Protein AF-A0A2S3QJ07-F1 (afdb_monomer_lite)

pLDDT: mean 79.03, std 12.78, range [34.81, 94.38]

Structure (mmCIF, N/CA/C/O backbone):
data_AF-A0A2S3QJ07-F1
#
_entry.id   AF-A0A2S3QJ07-F1
#
loop_
_atom_site.group_PDB
_atom_site.id
_atom_site.type_symbol
_atom_site.label_atom_id
_atom_site.label_alt_id
_atom_site.label_comp_id
_atom_site.label_asym_id
_atom_site.label_entity_id
_atom_site.label_seq_id
_atom_site.pdbx_PDB_ins_code
_atom_site.Cartn_x
_atom_site.Cartn_y
_atom_site.Cartn_z
_atom_site.occupancy
_atom_site.B_iso_or_equiv
_atom_site.auth_seq_id
_atom_site.auth_comp_id
_atom_site.auth_asym_id
_atom_site.auth_atom_id
_atom_site.pdbx_PDB_model_num
ATOM 1 N N . MET A 1 1 ? 15.299 0.781 28.107 1.00 34.81 1 MET A N 1
ATOM 2 C CA . MET A 1 1 ? 15.141 1.311 26.735 1.00 34.81 1 MET A CA 1
ATOM 3 C C . MET A 1 1 ? 14.004 0.555 26.078 1.00 34.81 1 MET A C 1
ATOM 5 O O . MET A 1 1 ? 14.104 -0.656 25.943 1.00 34.81 1 MET A O 1
ATOM 9 N N . ILE A 1 2 ? 12.890 1.231 25.795 1.00 42.12 2 ILE A N 1
ATOM 10 C CA . ILE A 1 2 ? 11.696 0.599 25.223 1.00 42.12 2 ILE A CA 1
ATOM 11 C C . ILE A 1 2 ? 12.022 0.245 23.771 1.00 42.12 2 ILE A C 1
ATOM 13 O O . ILE A 1 2 ? 12.271 1.133 22.961 1.00 42.12 2 ILE A O 1
ATOM 17 N N . ALA A 1 3 ? 12.050 -1.048 23.450 1.00 42.69 3 ALA A N 1
ATOM 18 C CA . ALA A 1 3 ? 12.049 -1.499 22.069 1.00 42.69 3 ALA A CA 1
ATOM 19 C C . ALA A 1 3 ? 10.728 -1.033 21.440 1.00 42.69 3 ALA A C 1
ATOM 21 O O . ALA A 1 3 ? 9.678 -1.621 21.697 1.00 42.69 3 ALA A O 1
ATOM 22 N N . MET A 1 4 ? 10.759 0.059 20.670 1.00 49.09 4 MET A N 1
ATOM 23 C CA . MET A 1 4 ? 9.617 0.448 19.846 1.00 49.09 4 MET A CA 1
ATOM 24 C C . MET A 1 4 ? 9.311 -0.723 18.917 1.00 49.09 4 MET A C 1
ATOM 26 O O . MET A 1 4 ? 10.117 -1.107 18.067 1.00 49.09 4 MET A O 1
ATOM 30 N N . ASN A 1 5 ? 8.160 -1.344 19.151 1.00 57.28 5 ASN A N 1
ATOM 31 C CA . ASN A 1 5 ? 7.718 -2.519 18.426 1.00 57.28 5 ASN A CA 1
ATOM 32 C C . ASN A 1 5 ? 7.588 -2.148 16.939 1.00 57.28 5 ASN A C 1
ATOM 34 O O . ASN A 1 5 ? 6.940 -1.153 16.615 1.00 57.28 5 ASN A O 1
ATOM 38 N N . ARG A 1 6 ? 8.198 -2.921 16.027 1.00 54.75 6 ARG A N 1
ATOM 39 C CA . ARG A 1 6 ? 8.245 -2.614 14.578 1.00 54.75 6 ARG A CA 1
ATOM 40 C C . ARG A 1 6 ? 6.863 -2.334 13.973 1.00 54.75 6 ARG A C 1
ATOM 42 O O . ARG A 1 6 ? 6.761 -1.576 13.016 1.00 54.75 6 ARG A O 1
ATOM 49 N N . GLN A 1 7 ? 5.808 -2.910 14.551 1.00 59.25 7 GLN A N 1
ATOM 50 C CA . GLN A 1 7 ? 4.426 -2.644 14.150 1.00 59.25 7 GLN A CA 1
ATOM 51 C C . GLN A 1 7 ? 3.974 -1.213 14.459 1.00 59.25 7 GLN A C 1
ATOM 53 O O . GLN A 1 7 ? 3.374 -0.590 13.598 1.00 59.25 7 GLN A O 1
ATOM 58 N N . SER A 1 8 ? 4.350 -0.648 15.609 1.00 68.88 8 SER A N 1
ATOM 59 C CA . SER A 1 8 ? 4.015 0.739 15.962 1.00 68.88 8 SER A CA 1
ATOM 60 C C . SER A 1 8 ? 4.583 1.739 14.951 1.00 68.88 8 SER A C 1
ATOM 62 O O . SER A 1 8 ? 3.942 2.736 14.651 1.00 68.88 8 SER A O 1
ATOM 64 N N . ILE A 1 9 ? 5.767 1.456 14.397 1.00 72.81 9 ILE A N 1
ATOM 65 C CA . ILE A 1 9 ? 6.416 2.314 13.395 1.00 72.81 9 ILE A CA 1
ATOM 66 C C . ILE A 1 9 ? 5.683 2.237 12.048 1.00 72.81 9 ILE A C 1
ATOM 68 O O . ILE A 1 9 ? 5.516 3.252 11.375 1.00 72.81 9 ILE A O 1
ATOM 72 N N . ALA A 1 10 ? 5.243 1.043 11.642 1.00 67.38 10 ALA A N 1
ATOM 73 C CA . ALA A 1 10 ? 4.448 0.878 10.426 1.00 67.38 10 ALA A CA 1
ATOM 74 C C . ALA A 1 10 ? 3.090 1.592 10.540 1.00 67.38 10 ALA A C 1
ATOM 76 O O . ALA A 1 10 ? 2.637 2.202 9.576 1.00 67.38 10 ALA A O 1
ATOM 77 N N . ASP A 1 11 ? 2.481 1.579 11.723 1.00 77.50 11 ASP A N 1
ATOM 78 C CA . ASP A 1 11 ? 1.178 2.202 11.978 1.00 77.50 11 ASP A CA 1
ATOM 79 C C . ASP A 1 11 ? 1.274 3.722 11.925 1.00 77.50 11 ASP A C 1
ATOM 81 O O . ASP A 1 11 ? 0.469 4.375 11.262 1.00 77.50 11 ASP A O 1
ATOM 85 N N . GLU A 1 12 ? 2.311 4.286 12.546 1.00 81.62 12 GLU A N 1
ATOM 86 C CA . GLU A 1 12 ? 2.587 5.718 12.454 1.00 81.62 12 GLU A CA 1
ATOM 87 C C . GLU A 1 12 ? 2.869 6.167 11.021 1.00 81.62 12 GLU A C 1
ATOM 89 O O . GLU A 1 12 ? 2.421 7.242 10.625 1.00 81.62 12 GLU A O 1
ATOM 94 N N . ARG A 1 13 ? 3.558 5.345 10.222 1.00 80.62 13 ARG A N 1
ATOM 95 C CA . ARG A 1 13 ? 3.775 5.637 8.800 1.00 80.62 13 ARG A CA 1
ATOM 96 C C . ARG A 1 13 ? 2.471 5.648 8.020 1.00 80.62 13 ARG A C 1
ATOM 98 O O . ARG A 1 13 ? 2.245 6.579 7.264 1.00 80.62 13 ARG A O 1
ATOM 105 N N . VAL A 1 14 ? 1.595 4.666 8.227 1.00 83.69 14 VAL A N 1
ATOM 106 C CA . VAL A 1 14 ? 0.276 4.629 7.572 1.00 83.69 14 VAL A CA 1
ATOM 107 C C . VAL A 1 14 ? -0.541 5.865 7.941 1.00 83.69 14 VAL A C 1
ATOM 109 O O . VAL A 1 14 ? -1.139 6.476 7.064 1.00 83.69 14 VAL A O 1
ATOM 112 N N . ILE A 1 15 ? -0.528 6.274 9.211 1.00 84.06 15 ILE A N 1
ATOM 113 C CA . ILE A 1 15 ? -1.191 7.503 9.667 1.00 84.06 15 ILE A CA 1
ATOM 114 C C . ILE A 1 15 ? -0.594 8.736 8.978 1.00 84.06 15 ILE A C 1
ATOM 116 O O . ILE A 1 15 ? -1.345 9.576 8.496 1.00 84.06 15 ILE A O 1
ATOM 120 N N . ALA A 1 16 ? 0.734 8.838 8.894 1.00 85.62 16 ALA A N 1
ATOM 121 C CA . ALA A 1 16 ? 1.402 9.961 8.237 1.00 85.62 16 ALA A CA 1
ATOM 122 C C . ALA A 1 16 ? 1.067 10.046 6.738 1.00 85.62 16 ALA A C 1
ATOM 124 O O . ALA A 1 16 ? 0.766 11.129 6.242 1.00 85.62 16 ALA A O 1
ATOM 125 N N . GLU A 1 17 ? 1.059 8.912 6.037 1.00 84.38 17 GLU A N 1
ATOM 126 C CA . GLU A 1 17 ? 0.673 8.843 4.623 1.00 84.38 17 GLU A CA 1
ATOM 127 C C . GLU A 1 17 ? -0.809 9.198 4.425 1.00 84.38 17 GLU A C 1
ATOM 129 O O . GLU A 1 17 ? -1.148 9.922 3.494 1.00 84.38 17 GLU A O 1
ATOM 134 N N . LEU A 1 18 ? -1.703 8.772 5.328 1.00 83.44 18 LEU A N 1
ATOM 135 C CA . LEU A 1 18 ? -3.115 9.176 5.294 1.00 83.44 18 LEU A CA 1
ATOM 136 C C . LEU A 1 18 ? -3.285 10.692 5.452 1.00 83.44 18 LEU A C 1
ATOM 138 O O . LEU A 1 18 ? -4.093 11.281 4.734 1.00 83.44 18 LEU A O 1
ATOM 142 N N . CYS A 1 19 ? -2.519 11.322 6.347 1.00 85.12 19 CYS A N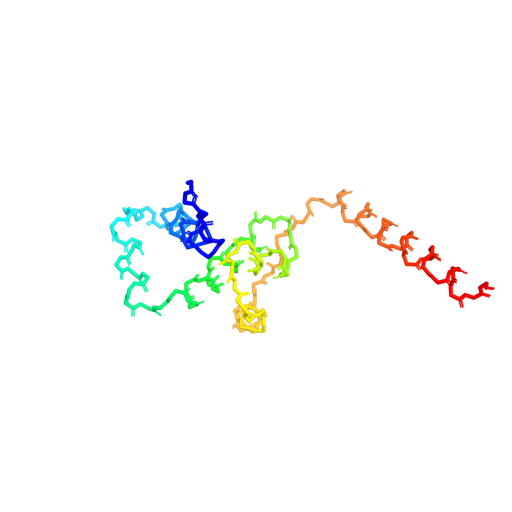 1
ATOM 143 C CA . CYS A 1 19 ? -2.507 12.780 6.476 1.00 85.12 19 CYS A CA 1
ATOM 144 C C . CYS A 1 19 ? -2.022 13.448 5.180 1.00 85.12 19 CYS A C 1
ATOM 146 O O . CYS A 1 19 ? -2.655 14.384 4.700 1.00 85.12 19 CYS A O 1
ATOM 148 N N . ALA A 1 20 ? -0.941 12.934 4.581 1.00 81.38 20 ALA A N 1
ATOM 149 C CA . ALA A 1 20 ? -0.368 13.471 3.345 1.00 81.38 20 ALA A CA 1
ATOM 150 C C . ALA A 1 20 ? -1.282 13.291 2.116 1.00 81.38 20 ALA A C 1
ATOM 152 O O . ALA A 1 20 ? -1.241 14.095 1.188 1.00 81.38 20 ALA A O 1
ATOM 153 N N . MET A 1 21 ? -2.109 12.243 2.099 1.00 77.56 21 MET A N 1
ATOM 154 C CA . MET A 1 21 ? -3.017 11.922 0.996 1.00 77.56 21 MET A CA 1
ATOM 155 C C . MET A 1 21 ? -4.294 12.771 0.958 1.00 77.56 21 MET A C 1
ATOM 157 O O . MET A 1 21 ? -4.851 12.950 -0.123 1.00 77.56 21 MET A O 1
ATOM 161 N N . GLY A 1 22 ? -4.809 13.206 2.112 1.00 66.75 22 GLY A N 1
ATOM 162 C CA . GLY A 1 22 ? -6.187 13.703 2.228 1.00 66.75 22 GLY A CA 1
ATOM 163 C C . GLY A 1 22 ? -6.368 15.026 2.964 1.00 66.75 22 GLY A C 1
ATOM 164 O O . GLY A 1 22 ? -7.507 15.355 3.273 1.00 66.75 22 GLY A O 1
ATOM 165 N N . ASP A 1 23 ? -5.281 15.737 3.281 1.00 68.12 23 ASP A N 1
ATOM 166 C CA . ASP A 1 23 ? -5.295 16.935 4.143 1.00 68.12 23 ASP A CA 1
ATOM 167 C C . ASP A 1 23 ? -5.994 16.674 5.496 1.00 68.12 23 ASP A C 1
ATOM 169 O O . ASP A 1 23 ? -6.641 17.531 6.094 1.00 68.12 23 ASP A O 1
ATOM 173 N N . LEU A 1 24 ? -5.899 15.425 5.966 1.00 81.44 24 LEU A N 1
ATOM 174 C CA . LEU A 1 24 ? -6.488 14.980 7.222 1.00 81.44 24 LEU A CA 1
ATOM 175 C C . LEU A 1 24 ? -5.567 15.369 8.374 1.00 81.44 24 LEU A C 1
ATOM 177 O O . LEU A 1 24 ? -4.352 15.145 8.331 1.00 81.44 24 LEU A O 1
ATOM 181 N N . SER A 1 25 ? -6.151 15.860 9.462 1.00 85.81 25 SER A N 1
ATOM 182 C CA . SER A 1 25 ? -5.422 15.996 10.716 1.00 85.81 25 SER A CA 1
ATOM 183 C C . SER A 1 25 ? -5.016 14.619 11.251 1.00 85.81 25 SER A C 1
ATOM 185 O O . SER A 1 25 ? -5.685 13.602 11.037 1.00 85.81 25 SER A O 1
ATOM 187 N N . ARG A 1 26 ? -3.930 14.570 12.033 1.00 83.69 26 ARG A N 1
ATOM 188 C CA . ARG A 1 26 ? -3.473 13.322 12.675 1.00 83.69 26 ARG A CA 1
ATOM 189 C C . ARG A 1 26 ? -4.577 12.663 13.513 1.00 83.69 26 ARG A C 1
ATOM 191 O O . ARG A 1 26 ? -4.671 11.439 13.530 1.00 83.69 26 ARG A O 1
ATOM 198 N N . SER A 1 27 ? -5.419 13.454 14.180 1.00 82.81 27 SER A N 1
ATOM 199 C CA . SER A 1 27 ? -6.580 12.966 14.937 1.00 82.81 27 SER A CA 1
ATOM 200 C C . SER A 1 27 ? -7.600 12.253 14.055 1.00 82.81 27 SER A C 1
ATOM 202 O O . SER A 1 27 ? -8.085 11.185 14.427 1.00 82.81 27 SER A O 1
ATOM 204 N N . GLU A 1 28 ? -7.895 12.796 12.875 1.00 82.50 28 GLU A N 1
ATOM 205 C CA . GLU A 1 28 ? -8.839 12.192 11.933 1.00 82.50 28 GLU A CA 1
ATOM 206 C C . GLU A 1 28 ? -8.277 10.913 11.321 1.00 82.50 28 GLU A C 1
ATOM 208 O O . GLU A 1 28 ? -8.988 9.915 11.231 1.00 82.50 28 GLU A O 1
ATOM 213 N N . ALA A 1 29 ? -6.987 10.892 10.977 1.00 83.12 29 ALA A N 1
ATOM 214 C CA . ALA A 1 29 ?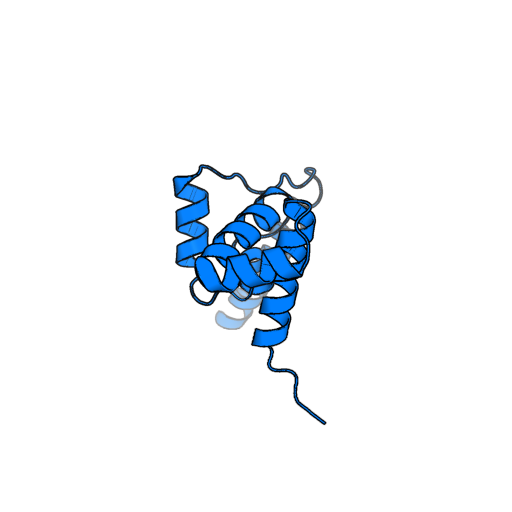 -6.331 9.685 10.483 1.00 83.12 29 ALA A CA 1
ATOM 215 C C . ALA A 1 29 ? -6.344 8.555 11.531 1.00 83.12 29 ALA A C 1
ATOM 217 O O . ALA A 1 29 ? -6.640 7.406 11.199 1.00 83.12 29 ALA A O 1
ATOM 218 N N . VAL A 1 30 ? -6.104 8.868 12.811 1.00 82.50 30 VAL A N 1
ATOM 219 C CA . VAL A 1 30 ? -6.205 7.892 13.913 1.00 82.50 30 VAL A CA 1
ATOM 220 C C . VAL A 1 30 ? -7.643 7.398 14.096 1.00 82.50 30 VAL A C 1
ATOM 222 O O . VAL A 1 30 ? -7.861 6.191 14.219 1.00 82.50 30 VAL A O 1
ATOM 225 N N . ALA A 1 31 ? -8.632 8.294 14.071 1.00 81.50 31 ALA A N 1
ATOM 226 C CA . ALA A 1 31 ? -10.042 7.914 14.163 1.00 81.50 31 ALA A CA 1
ATOM 227 C C . ALA A 1 31 ? -10.463 7.013 12.989 1.00 81.50 31 ALA A C 1
ATOM 229 O O . ALA A 1 31 ? -11.167 6.019 13.176 1.00 81.50 31 ALA A O 1
ATOM 230 N N . LEU A 1 32 ? -9.970 7.300 11.783 1.00 79.88 32 LEU A N 1
ATOM 231 C CA . LEU A 1 32 ? -10.219 6.493 10.593 1.00 79.88 32 LEU A CA 1
ATOM 232 C C . LEU A 1 32 ? -9.634 5.080 10.733 1.00 79.88 32 LEU A C 1
ATOM 234 O O . LEU A 1 32 ? -10.292 4.108 10.355 1.00 79.88 32 LEU A O 1
ATOM 238 N N . VAL A 1 33 ? -8.434 4.955 11.313 1.00 81.12 33 VAL A N 1
ATOM 239 C CA . VAL A 1 33 ? -7.805 3.661 11.640 1.00 81.12 33 VAL A CA 1
ATOM 240 C C . VAL A 1 33 ? -8.654 2.861 12.619 1.00 81.12 33 VAL A C 1
ATOM 242 O O . VAL A 1 33 ? -8.860 1.664 12.405 1.00 81.12 33 VAL A O 1
ATOM 245 N N . GLN A 1 34 ? -9.192 3.511 13.649 1.00 77.62 34 GLN A N 1
ATOM 246 C CA . GLN A 1 34 ? -10.067 2.863 14.627 1.00 77.62 34 GLN A CA 1
ATOM 247 C C . GLN A 1 34 ? -11.397 2.404 14.010 1.00 77.62 34 GLN A C 1
ATOM 249 O O . GLN A 1 34 ? -11.890 1.338 14.365 1.00 77.62 34 GLN A O 1
ATOM 254 N N . GLN A 1 35 ? -11.960 3.165 13.067 1.00 78.00 35 GLN A N 1
ATOM 255 C CA . GLN A 1 35 ? -13.250 2.850 12.442 1.00 78.00 35 GLN A CA 1
ATOM 256 C C . GLN A 1 35 ? -13.168 1.787 11.341 1.00 78.00 35 GLN A C 1
ATOM 258 O O . GLN A 1 35 ? -14.029 0.914 11.263 1.00 78.00 35 GLN A O 1
ATOM 263 N N . LYS A 1 36 ? -12.174 1.873 10.448 1.00 78.69 36 LYS A N 1
ATOM 264 C CA . LYS A 1 36 ? -12.092 1.019 9.244 1.00 78.69 36 LYS A CA 1
ATOM 265 C C . LYS A 1 36 ? -11.192 -0.199 9.411 1.00 78.69 36 LYS A C 1
ATOM 267 O O . LYS A 1 36 ? -11.215 -1.092 8.567 1.00 78.69 36 LYS A O 1
ATOM 272 N N . GLY A 1 37 ? -10.404 -0.233 10.479 1.00 80.19 37 GLY A N 1
ATOM 273 C CA . GLY A 1 37 ? -9.375 -1.236 10.674 1.00 80.19 37 GLY A CA 1
ATOM 274 C C . GLY A 1 37 ? -8.103 -0.897 9.899 1.00 80.19 37 GLY A C 1
ATOM 275 O O . GLY A 1 37 ? -8.105 -0.479 8.739 1.00 80.19 37 GLY A O 1
ATOM 276 N N . LEU A 1 38 ? -6.982 -1.109 10.574 1.00 81.12 38 LEU A N 1
ATOM 277 C CA . LEU A 1 38 ? -5.654 -0.734 10.111 1.00 81.12 38 LEU A CA 1
ATOM 278 C C . LEU A 1 38 ? -5.236 -1.453 8.818 1.00 81.12 38 LEU A C 1
ATOM 280 O O . LEU A 1 38 ? -4.651 -0.831 7.938 1.00 81.12 38 LEU A O 1
ATOM 284 N N . ASP A 1 39 ? -5.575 -2.734 8.661 1.00 80.75 39 ASP A N 1
ATOM 285 C CA . ASP A 1 39 ? -5.192 -3.511 7.474 1.00 80.75 39 ASP A CA 1
ATOM 286 C C . ASP A 1 39 ? -5.895 -3.031 6.198 1.00 80.75 39 ASP A C 1
ATOM 288 O O . ASP A 1 39 ? -5.271 -2.973 5.139 1.00 80.75 39 ASP A O 1
ATOM 292 N N . ALA A 1 40 ? -7.154 -2.598 6.296 1.00 83.06 40 ALA A N 1
ATOM 293 C CA . ALA A 1 40 ? -7.870 -2.021 5.160 1.00 83.06 40 ALA A CA 1
ATOM 294 C C . ALA A 1 40 ? -7.231 -0.699 4.703 1.00 83.06 40 ALA A C 1
ATOM 296 O O . ALA A 1 40 ? -7.152 -0.420 3.506 1.00 83.06 40 ALA A O 1
ATOM 297 N N . LEU A 1 41 ? -6.737 0.109 5.645 1.00 86.44 41 LEU A N 1
ATOM 298 C CA . LEU A 1 41 ? -6.039 1.356 5.330 1.00 86.44 41 LEU A CA 1
ATOM 299 C C . LEU A 1 41 ? -4.627 1.111 4.805 1.00 86.44 41 LEU A C 1
ATOM 301 O O . LEU A 1 41 ? -4.224 1.770 3.852 1.00 86.44 41 LEU A O 1
ATOM 305 N N . ARG A 1 42 ? -3.908 0.121 5.344 1.00 88.56 42 ARG A N 1
ATOM 306 C CA . ARG A 1 42 ? -2.612 -0.320 4.812 1.00 88.56 42 ARG A CA 1
ATOM 307 C C . ARG A 1 42 ? -2.704 -0.722 3.348 1.00 88.56 42 ARG A C 1
ATOM 309 O O . ARG A 1 42 ? -1.833 -0.342 2.578 1.00 88.56 42 ARG A O 1
ATOM 316 N N . VAL A 1 43 ? -3.753 -1.442 2.947 1.00 91.06 43 VAL A N 1
ATOM 317 C CA . VAL A 1 43 ? -3.976 -1.798 1.535 1.00 91.06 43 VAL A CA 1
ATOM 318 C C . VAL A 1 43 ? -4.114 -0.543 0.671 1.00 91.06 43 VAL A C 1
ATOM 320 O O . VAL A 1 43 ? -3.441 -0.431 -0.348 1.00 91.06 43 VAL A O 1
ATOM 323 N N . LYS A 1 44 ? -4.917 0.434 1.105 1.00 89.62 44 LYS A N 1
ATOM 324 C CA . LYS A 1 44 ? -5.126 1.683 0.357 1.00 89.62 44 LYS A CA 1
ATOM 325 C C . LYS A 1 44 ? -3.863 2.531 0.254 1.00 89.62 44 LYS A C 1
ATOM 327 O O . LYS A 1 44 ? -3.523 2.981 -0.834 1.00 89.62 44 LYS A O 1
ATOM 332 N N . VAL A 1 45 ? -3.156 2.714 1.368 1.00 89.69 45 VAL A N 1
ATOM 333 C CA . VAL A 1 45 ? -1.887 3.454 1.404 1.00 89.69 45 VAL A CA 1
ATOM 334 C C . VAL A 1 45 ? -0.820 2.727 0.587 1.00 89.69 45 VAL A C 1
ATOM 336 O O . VAL A 1 45 ? -0.099 3.352 -0.180 1.00 89.69 45 VAL A O 1
ATOM 339 N N . GLY A 1 46 ? -0.746 1.399 0.686 1.00 90.12 46 GLY A N 1
ATOM 340 C CA . GLY A 1 46 ? 0.178 0.590 -0.106 1.00 90.12 46 GLY A CA 1
ATOM 341 C C . GLY A 1 46 ? -0.087 0.722 -1.604 1.00 90.12 46 GLY A C 1
ATOM 342 O O . GLY A 1 46 ? 0.852 0.894 -2.374 1.00 90.12 46 GLY A O 1
ATOM 343 N N . ALA A 1 47 ? -1.357 0.711 -2.017 1.00 91.06 47 ALA A N 1
ATOM 344 C CA . ALA A 1 47 ? -1.738 0.911 -3.412 1.00 91.06 47 ALA A CA 1
ATOM 345 C C . ALA A 1 47 ? -1.402 2.324 -3.908 1.00 91.06 47 ALA A C 1
ATOM 347 O O . ALA A 1 47 ? -0.909 2.490 -5.020 1.00 91.06 47 ALA A O 1
ATOM 348 N N . PHE A 1 48 ? -1.607 3.335 -3.064 1.00 90.06 48 PHE A N 1
ATOM 349 C CA . PHE A 1 48 ? -1.226 4.711 -3.367 1.00 90.06 48 PHE A CA 1
ATOM 350 C C . PHE A 1 48 ? 0.290 4.870 -3.549 1.00 90.06 48 PHE A C 1
ATOM 352 O O . PHE A 1 48 ? 0.727 5.474 -4.526 1.00 90.06 48 PHE A O 1
ATOM 359 N N . LEU A 1 49 ? 1.095 4.296 -2.650 1.00 88.81 49 LEU A N 1
ATOM 360 C CA . LEU A 1 49 ? 2.557 4.319 -2.755 1.00 88.81 49 LEU A CA 1
ATOM 361 C C . LEU A 1 49 ? 3.042 3.608 -4.022 1.00 88.81 49 LEU A C 1
ATOM 363 O O . LEU A 1 49 ? 3.907 4.128 -4.718 1.00 88.81 49 LEU A O 1
ATOM 367 N N . TYR A 1 50 ? 2.448 2.458 -4.341 1.00 90.25 50 TYR A N 1
ATOM 368 C CA . TYR A 1 50 ? 2.743 1.703 -5.558 1.00 90.25 50 TYR A CA 1
ATOM 369 C C . TYR A 1 50 ? 2.459 2.499 -6.842 1.00 90.25 50 TYR A C 1
ATOM 371 O O . TYR A 1 50 ? 3.239 2.441 -7.786 1.00 90.25 50 TYR A O 1
ATOM 379 N N . ALA A 1 51 ? 1.371 3.272 -6.866 1.00 87.56 51 ALA A N 1
ATOM 380 C CA . ALA A 1 51 ? 0.982 4.076 -8.024 1.00 87.56 51 ALA A CA 1
ATOM 381 C C . ALA A 1 51 ? 1.824 5.351 -8.212 1.00 87.56 51 ALA A C 1
ATOM 383 O O . ALA A 1 51 ? 1.823 5.930 -9.294 1.00 87.56 51 ALA A O 1
ATOM 384 N N . ARG A 1 52 ? 2.500 5.837 -7.161 1.00 85.06 52 ARG A N 1
ATOM 385 C CA . ARG A 1 52 ? 3.177 7.150 -7.167 1.00 85.06 52 ARG A CA 1
ATOM 386 C C . ARG A 1 52 ? 4.687 7.097 -7.025 1.00 85.06 52 ARG A C 1
ATOM 388 O O . ARG A 1 52 ? 5.342 8.122 -7.181 1.00 85.06 52 ARG A O 1
ATOM 395 N N . THR A 1 53 ? 5.245 5.956 -6.658 1.00 85.50 53 THR A N 1
ATOM 396 C CA . THR A 1 53 ? 6.683 5.801 -6.473 1.00 85.50 53 THR A CA 1
ATOM 397 C C . THR A 1 53 ? 7.130 4.529 -7.180 1.00 85.50 53 THR A C 1
ATOM 399 O O . THR A 1 53 ? 6.498 3.495 -6.956 1.00 85.50 53 THR A O 1
ATOM 402 N N . PRO A 1 54 ? 8.211 4.575 -7.978 1.00 85.94 54 PRO A N 1
ATOM 403 C CA . PRO A 1 54 ? 8.834 3.389 -8.558 1.00 85.94 54 PRO A CA 1
ATOM 404 C C . PRO A 1 54 ? 9.177 2.368 -7.469 1.00 85.94 54 PRO A C 1
ATOM 406 O O . PRO A 1 54 ? 10.123 2.543 -6.698 1.00 85.94 54 PRO A O 1
ATOM 409 N N . MET A 1 55 ? 8.337 1.345 -7.313 1.00 85.56 55 MET A N 1
ATOM 410 C CA . MET A 1 55 ? 8.557 0.258 -6.365 1.00 85.56 55 MET A CA 1
ATOM 411 C C . MET A 1 55 ? 7.714 -0.964 -6.707 1.00 85.56 55 MET A C 1
ATOM 413 O O . MET A 1 55 ? 6.651 -0.876 -7.324 1.00 85.56 55 MET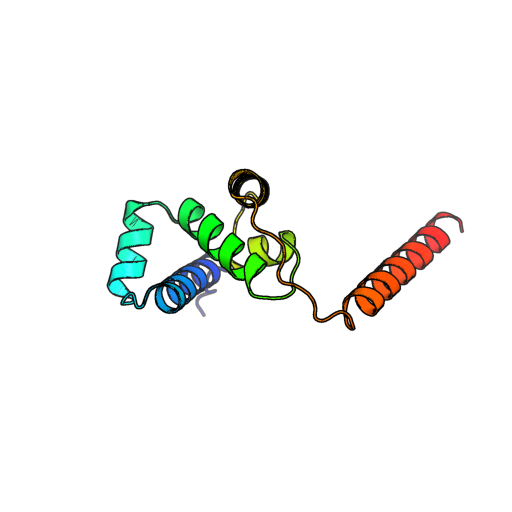 A O 1
ATOM 417 N N . THR A 1 56 ? 8.144 -2.131 -6.231 1.00 88.88 56 THR A N 1
ATOM 418 C CA . THR A 1 56 ? 7.341 -3.341 -6.387 1.00 88.88 56 THR A CA 1
ATOM 419 C C . THR A 1 56 ? 6.139 -3.328 -5.439 1.00 88.88 56 THR A C 1
ATOM 421 O O . THR A 1 56 ? 6.167 -2.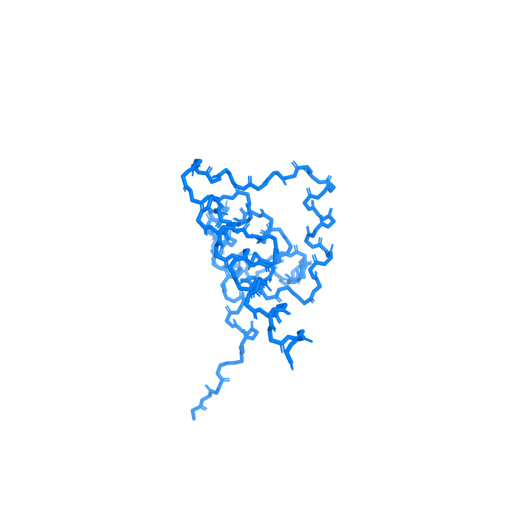754 -4.348 1.00 88.88 56 THR A O 1
ATOM 424 N N . SER A 1 57 ? 5.083 -4.069 -5.787 1.00 86.44 57 SER A N 1
ATOM 425 C CA . SER A 1 57 ? 3.957 -4.305 -4.870 1.00 86.44 57 SER A CA 1
ATOM 426 C C . SER A 1 57 ? 4.374 -5.032 -3.580 1.00 86.44 57 SER A C 1
ATOM 428 O O . SER A 1 57 ? 3.661 -4.991 -2.578 1.00 86.44 57 SER A O 1
ATOM 430 N N . GLY A 1 58 ? 5.525 -5.716 -3.582 1.00 87.81 58 GLY A N 1
ATOM 431 C CA . GLY A 1 58 ? 6.115 -6.306 -2.381 1.00 87.81 58 GLY A CA 1
ATOM 432 C C . GLY A 1 58 ? 6.668 -5.242 -1.439 1.00 87.81 58 GLY A C 1
ATOM 433 O O . GLY A 1 58 ? 6.340 -5.250 -0.253 1.00 87.81 58 GLY A O 1
ATOM 434 N N . ASP A 1 59 ? 7.435 -4.296 -1.977 1.00 88.12 59 ASP A N 1
ATOM 435 C CA . ASP A 1 59 ? 8.017 -3.195 -1.206 1.00 88.12 59 ASP A CA 1
ATOM 436 C C . ASP A 1 59 ? 6.932 -2.290 -0.627 1.00 88.12 59 ASP A C 1
ATOM 438 O O . ASP A 1 59 ? 6.984 -1.945 0.555 1.00 88.12 59 ASP A O 1
ATOM 442 N N . ALA A 1 60 ? 5.893 -1.996 -1.413 1.00 88.06 60 ALA A N 1
ATOM 443 C CA . ALA A 1 60 ? 4.726 -1.254 -0.949 1.00 88.06 60 ALA A CA 1
ATOM 444 C C . ALA A 1 60 ? 4.050 -1.943 0.252 1.00 88.06 60 ALA A C 1
ATOM 446 O O . ALA A 1 60 ? 3.793 -1.298 1.270 1.00 88.06 60 ALA A O 1
ATOM 447 N N . ALA A 1 61 ? 3.825 -3.263 0.183 1.00 88.94 61 ALA A N 1
ATOM 448 C CA . ALA A 1 61 ? 3.227 -4.037 1.274 1.00 88.94 61 ALA A CA 1
ATOM 449 C C . ALA A 1 61 ? 4.101 -4.048 2.541 1.00 88.94 61 ALA A C 1
ATOM 451 O O . ALA A 1 61 ? 3.589 -3.877 3.649 1.00 88.94 61 ALA A O 1
ATOM 452 N N . VAL A 1 62 ? 5.418 -4.213 2.391 1.00 87.62 62 VAL A N 1
ATOM 453 C CA . VAL A 1 62 ? 6.367 -4.176 3.516 1.00 87.62 62 VAL A CA 1
ATOM 454 C C . VAL A 1 62 ? 6.394 -2.791 4.156 1.00 87.62 62 VAL A C 1
ATOM 456 O O . VAL A 1 62 ? 6.367 -2.680 5.383 1.00 87.62 62 VAL A O 1
ATOM 459 N N . ARG A 1 63 ? 6.397 -1.730 3.344 1.00 84.75 63 ARG A N 1
ATOM 460 C CA . ARG A 1 63 ? 6.491 -0.338 3.802 1.00 84.75 63 ARG A CA 1
ATOM 461 C C . ARG A 1 63 ? 5.308 0.084 4.669 1.00 84.75 63 ARG A C 1
ATOM 463 O O . ARG A 1 63 ? 5.510 0.836 5.621 1.00 84.75 63 ARG A O 1
ATOM 470 N N . VAL A 1 64 ? 4.119 -0.446 4.390 1.00 86.88 64 VAL A N 1
ATOM 471 C CA . VAL A 1 64 ? 2.907 -0.228 5.200 1.00 86.88 64 VAL A CA 1
ATOM 472 C C . VAL A 1 64 ? 2.703 -1.293 6.287 1.00 86.88 64 VAL A C 1
ATOM 474 O O . VAL A 1 64 ? 1.730 -1.238 7.033 1.00 86.88 64 VAL A O 1
ATOM 477 N N . GLY A 1 65 ? 3.597 -2.279 6.405 1.00 86.56 65 GLY A N 1
ATOM 478 C CA . GLY A 1 65 ? 3.488 -3.354 7.395 1.00 86.56 65 GLY A CA 1
ATOM 479 C C . GLY A 1 65 ? 2.321 -4.317 7.149 1.00 86.56 65 GLY A C 1
ATOM 480 O O . GLY A 1 65 ? 1.783 -4.888 8.101 1.00 86.56 65 GLY A O 1
ATOM 481 N N . LEU A 1 66 ? 1.906 -4.499 5.892 1.00 86.69 66 LEU A N 1
ATOM 482 C CA . LEU A 1 66 ? 0.820 -5.404 5.529 1.00 86.69 66 LEU A CA 1
ATOM 483 C C . LEU A 1 66 ? 1.277 -6.863 5.654 1.00 86.69 66 LEU A C 1
ATOM 485 O O . LEU A 1 66 ? 2.177 -7.315 4.949 1.00 86.69 66 LEU A O 1
ATOM 489 N N . ARG A 1 67 ? 0.621 -7.628 6.534 1.00 84.94 67 ARG A N 1
ATOM 490 C CA . ARG A 1 67 ? 0.943 -9.049 6.764 1.00 84.94 67 ARG A CA 1
ATOM 491 C C . ARG A 1 67 ? 0.562 -9.947 5.587 1.00 84.94 67 ARG A C 1
ATOM 493 O O . ARG A 1 67 ? 1.243 -10.932 5.325 1.00 84.94 67 ARG A O 1
ATOM 500 N N . ASN A 1 68 ? -0.523 -9.614 4.888 1.00 86.12 68 ASN A N 1
ATOM 501 C CA . ASN A 1 68 ? -1.014 -10.374 3.744 1.00 86.12 68 ASN A CA 1
ATOM 502 C C . ASN A 1 68 ? -0.898 -9.546 2.461 1.00 86.12 68 ASN A C 1
ATOM 504 O O . ASN A 1 68 ? -1.794 -8.773 2.121 1.00 86.12 68 ASN A O 1
ATOM 508 N N . ARG A 1 69 ? 0.194 -9.755 1.721 1.00 87.44 69 ARG A N 1
ATOM 509 C CA . ARG A 1 69 ? 0.434 -9.109 0.422 1.00 87.44 69 ARG A CA 1
ATOM 510 C C . ARG A 1 69 ? -0.664 -9.407 -0.608 1.00 87.44 69 ARG A C 1
ATOM 512 O O . ARG A 1 69 ? -0.922 -8.566 -1.463 1.00 87.44 69 ARG A O 1
ATOM 519 N N . GLY A 1 70 ? -1.333 -10.558 -0.517 1.00 89.56 70 GLY A N 1
ATOM 520 C CA . GLY A 1 70 ? -2.412 -10.934 -1.433 1.00 89.56 70 GLY A CA 1
ATOM 521 C C . GLY A 1 70 ? -3.588 -9.955 -1.416 1.00 89.56 70 GLY A C 1
ATOM 522 O O . GLY A 1 70 ? -4.200 -9.733 -2.454 1.00 89.56 70 GLY A O 1
ATOM 523 N N . LEU A 1 71 ? -3.855 -9.305 -0.276 1.00 90.31 71 LEU A N 1
ATOM 524 C CA . LEU A 1 71 ? -4.892 -8.273 -0.182 1.00 90.31 71 LEU A CA 1
ATOM 525 C C . LEU A 1 71 ? -4.544 -7.029 -1.001 1.00 90.31 71 LEU A C 1
ATOM 527 O O . LEU A 1 71 ? -5.419 -6.463 -1.645 1.00 90.31 71 LEU A O 1
ATOM 531 N N . LEU A 1 72 ? -3.269 -6.630 -1.005 1.00 92.31 72 LEU A N 1
ATOM 532 C CA . LEU A 1 72 ? -2.809 -5.516 -1.827 1.00 92.31 72 LEU A CA 1
ATOM 533 C C . LEU A 1 72 ? -2.866 -5.871 -3.312 1.00 92.31 72 LEU A C 1
ATOM 535 O O . LEU A 1 72 ? -3.394 -5.093 -4.090 1.00 92.31 72 LEU A O 1
ATOM 539 N N . LEU A 1 73 ? -2.371 -7.050 -3.698 1.00 91.38 73 LEU A N 1
ATOM 540 C CA . LEU A 1 73 ? -2.391 -7.490 -5.097 1.00 91.38 73 LEU A CA 1
ATOM 541 C C . LEU A 1 73 ? -3.813 -7.543 -5.657 1.00 91.38 73 LEU A C 1
ATOM 543 O O . LEU A 1 73 ? -4.060 -7.006 -6.729 1.00 91.38 73 LEU A O 1
ATOM 547 N N . ARG A 1 74 ? -4.747 -8.126 -4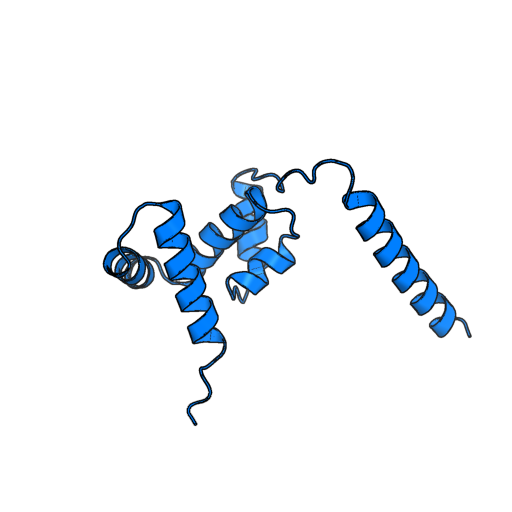.899 1.00 93.25 74 ARG A N 1
ATOM 548 C CA . ARG A 1 74 ? -6.157 -8.163 -5.283 1.00 93.25 74 ARG A CA 1
ATOM 549 C C . ARG A 1 74 ? -6.743 -6.761 -5.420 1.00 93.25 74 ARG A C 1
ATOM 551 O O . ARG A 1 74 ? -7.451 -6.505 -6.375 1.00 93.25 74 ARG A O 1
ATOM 558 N N . TYR A 1 75 ? -6.431 -5.851 -4.499 1.00 93.44 75 TYR A N 1
ATOM 559 C CA . TYR A 1 75 ? -6.920 -4.474 -4.572 1.00 93.44 75 TYR A CA 1
ATOM 560 C C . TYR A 1 75 ? -6.375 -3.715 -5.790 1.00 93.44 75 TYR A C 1
ATOM 562 O O . TYR A 1 75 ? -7.110 -2.963 -6.421 1.00 93.44 75 TYR A O 1
ATOM 570 N N . LEU A 1 76 ? -5.093 -3.903 -6.119 1.00 92.06 76 LEU A N 1
ATOM 571 C CA . LEU A 1 76 ? -4.480 -3.309 -7.309 1.00 92.06 76 LEU A CA 1
ATOM 572 C C . LEU A 1 76 ? -5.158 -3.810 -8.590 1.00 92.06 76 LEU A C 1
ATOM 574 O O . LEU A 1 76 ? -5.450 -3.002 -9.465 1.00 92.06 76 LEU A O 1
ATOM 578 N N . ASP A 1 77 ? -5.442 -5.111 -8.663 1.00 92.19 77 ASP A N 1
ATOM 579 C CA . ASP A 1 77 ? -6.112 -5.752 -9.799 1.00 92.19 77 ASP A CA 1
ATOM 580 C C . ASP A 1 77 ? -7.585 -5.317 -9.916 1.00 92.19 77 ASP A C 1
ATOM 582 O O . ASP A 1 77 ? -7.997 -4.778 -10.943 1.00 92.19 77 ASP A O 1
ATOM 586 N N . ASP A 1 78 ? -8.345 -5.412 -8.816 1.00 94.38 78 ASP A N 1
ATOM 587 C CA . ASP A 1 78 ? -9.757 -5.009 -8.720 1.00 94.38 78 ASP A CA 1
ATOM 588 C C . ASP A 1 78 ? -9.968 -3.527 -9.097 1.00 94.38 78 ASP A C 1
ATOM 590 O O . ASP A 1 78 ? -11.080 -3.120 -9.443 1.00 94.38 78 ASP A O 1
ATOM 594 N N . HIS A 1 79 ? -8.936 -2.685 -8.979 1.00 91.44 79 HIS A N 1
ATOM 595 C CA . HIS A 1 79 ? -8.990 -1.250 -9.286 1.00 91.44 79 HIS A CA 1
ATOM 596 C C . HIS A 1 79 ? -8.123 -0.837 -10.478 1.00 91.44 79 HIS A C 1
ATOM 598 O O . HIS A 1 79 ? -8.033 0.357 -10.758 1.00 91.44 79 HIS A O 1
ATOM 604 N N . GLN A 1 80 ? -7.518 -1.797 -11.186 1.00 91.06 80 GLN A N 1
ATOM 605 C CA . GLN A 1 80 ? -6.666 -1.569 -12.358 1.00 91.06 80 GLN A CA 1
ATOM 606 C C . GLN A 1 80 ? -5.600 -0.489 -12.114 1.00 91.06 80 GLN A C 1
ATOM 608 O O . GLN A 1 80 ? -5.381 0.389 -12.946 1.00 91.06 80 GLN A O 1
ATOM 613 N N . ILE A 1 81 ? -4.961 -0.523 -10.943 1.00 86.69 81 ILE A N 1
ATOM 614 C CA . ILE A 1 81 ? -3.949 0.460 -10.551 1.00 86.69 81 ILE A CA 1
ATOM 615 C C . ILE A 1 81 ? -2.613 0.054 -11.188 1.00 86.69 81 ILE A C 1
ATOM 617 O O . ILE A 1 81 ? -2.049 -0.969 -10.786 1.00 86.69 81 ILE A O 1
ATOM 621 N N . PRO A 1 82 ? -2.084 0.825 -12.156 1.00 82.56 82 PRO A N 1
ATOM 622 C CA . PRO A 1 82 ? -0.796 0.519 -12.757 1.00 82.56 82 PRO A CA 1
ATOM 623 C C . PRO A 1 82 ? 0.350 0.829 -11.778 1.00 82.56 82 PRO A C 1
ATOM 625 O O . PRO A 1 82 ? 0.184 1.661 -10.877 1.00 82.56 82 PRO A O 1
ATOM 628 N N . PRO A 1 83 ? 1.521 0.185 -11.937 1.00 82.75 83 PRO A N 1
ATOM 629 C CA . PRO A 1 83 ? 2.732 0.642 -11.264 1.00 82.75 83 PRO A CA 1
ATOM 630 C C . PRO A 1 83 ? 3.024 2.094 -11.636 1.00 82.75 83 PRO A C 1
ATOM 632 O O . PRO A 1 83 ? 2.729 2.521 -12.755 1.00 82.75 83 PRO A O 1
ATOM 635 N N . ALA A 1 84 ? 3.649 2.831 -10.717 1.00 83.06 84 ALA A N 1
ATOM 636 C CA . ALA A 1 84 ? 4.296 4.085 -11.073 1.00 83.06 84 ALA A CA 1
ATOM 637 C C . ALA A 1 84 ? 5.242 3.834 -12.255 1.00 83.06 84 ALA A C 1
ATOM 639 O O . ALA A 1 84 ? 6.039 2.893 -12.215 1.00 83.06 84 ALA A O 1
ATOM 640 N N . SER A 1 85 ? 5.130 4.652 -13.300 1.00 67.31 85 SER A N 1
ATOM 641 C CA . SER A 1 85 ? 6.072 4.623 -14.411 1.00 67.31 85 SER A CA 1
ATOM 642 C C . SER A 1 85 ? 7.467 4.901 -13.863 1.00 67.31 85 SER A C 1
ATOM 644 O O . SER A 1 85 ? 7.694 5.937 -13.236 1.00 67.31 85 SER A O 1
ATOM 646 N N . GLU A 1 86 ? 8.380 3.956 -14.064 1.00 60.81 86 GLU A N 1
ATOM 647 C CA . GLU A 1 86 ? 9.802 4.259 -14.005 1.00 60.81 86 GLU A CA 1
ATOM 648 C C . GLU A 1 86 ? 10.038 5.140 -15.233 1.00 60.81 86 GLU A C 1
ATOM 650 O O . GLU A 1 86 ? 9.696 4.726 -16.340 1.00 60.81 86 GLU A O 1
ATOM 655 N N . ASP A 1 87 ? 10.511 6.377 -15.061 1.00 57.84 87 ASP A N 1
ATOM 656 C CA . ASP A 1 87 ? 11.134 7.056 -16.198 1.00 57.84 87 ASP A CA 1
ATOM 657 C C . ASP A 1 87 ? 12.161 6.051 -16.759 1.00 57.84 87 ASP A C 1
ATOM 659 O O . ASP A 1 87 ? 12.948 5.504 -15.983 1.00 57.84 87 ASP A O 1
ATOM 663 N N . ASP A 1 88 ? 12.054 5.721 -18.052 1.00 51.78 88 ASP A N 1
ATOM 664 C CA . ASP A 1 88 ? 12.510 4.477 -18.714 1.00 51.78 88 ASP A CA 1
ATOM 665 C C . ASP A 1 88 ? 14.006 4.076 -18.542 1.00 51.78 88 ASP A C 1
ATOM 667 O O . ASP A 1 88 ? 14.446 3.067 -19.095 1.00 51.78 88 ASP A O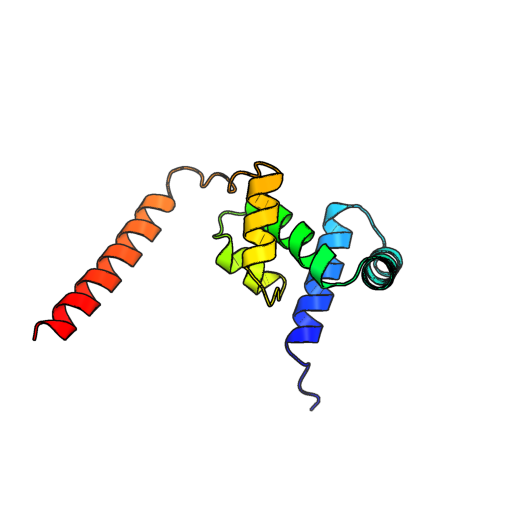 1
ATOM 671 N N . ASP A 1 89 ? 14.807 4.801 -17.759 1.00 54.62 89 ASP A N 1
ATOM 672 C CA . ASP A 1 89 ? 16.245 4.575 -17.570 1.00 54.62 89 ASP A CA 1
ATOM 673 C C . ASP A 1 89 ? 16.609 3.576 -16.437 1.00 54.62 89 ASP A C 1
ATOM 675 O O . ASP A 1 89 ? 17.665 2.938 -16.505 1.00 54.62 89 ASP A O 1
ATOM 679 N N . ASP A 1 90 ? 15.768 3.365 -15.411 1.00 54.19 90 ASP A N 1
ATOM 680 C CA . ASP A 1 90 ? 16.149 2.577 -14.210 1.00 54.19 90 ASP A CA 1
ATOM 681 C C . ASP A 1 90 ? 15.782 1.073 -14.258 1.00 54.19 90 ASP A C 1
ATOM 683 O O . ASP A 1 90 ? 16.443 0.237 -13.617 1.00 54.19 90 ASP A O 1
ATOM 687 N N . SER A 1 91 ? 14.788 0.677 -15.064 1.00 55.41 91 SER A N 1
ATOM 688 C CA . SER A 1 91 ? 14.315 -0.717 -15.158 1.00 55.41 91 SER A CA 1
ATOM 689 C C . SER A 1 91 ? 15.377 -1.672 -15.715 1.00 55.41 91 SER A C 1
ATOM 691 O O . SER A 1 91 ? 15.477 -2.832 -15.296 1.00 55.41 91 SER A O 1
ATOM 693 N N . GLU A 1 92 ? 16.230 -1.198 -16.629 1.00 56.59 92 GLU A N 1
ATOM 694 C CA . GLU A 1 92 ? 17.304 -2.018 -17.195 1.00 56.59 92 GLU A CA 1
ATOM 695 C C . GLU A 1 92 ? 18.340 -2.413 -16.140 1.00 56.59 92 GLU A C 1
ATOM 697 O O . GLU A 1 92 ? 18.858 -3.535 -16.146 1.00 56.59 92 GLU A O 1
ATOM 702 N N . MET A 1 93 ? 18.646 -1.509 -15.211 1.00 61.53 93 MET A N 1
ATOM 703 C CA . MET A 1 93 ? 19.674 -1.722 -14.199 1.00 61.53 93 MET A CA 1
ATOM 704 C C . MET A 1 93 ? 19.206 -2.729 -13.137 1.00 61.53 93 MET A C 1
ATOM 706 O O . MET A 1 93 ? 19.967 -3.630 -12.765 1.00 61.53 93 MET A O 1
ATOM 710 N N . ALA A 1 94 ? 17.933 -2.663 -12.728 1.00 62.22 94 ALA A N 1
ATOM 711 C CA . ALA A 1 94 ? 17.321 -3.634 -11.819 1.00 62.22 94 ALA A CA 1
ATOM 712 C C . ALA A 1 94 ? 17.230 -5.043 -12.440 1.00 62.22 94 ALA A C 1
ATOM 714 O O . ALA A 1 94 ? 17.595 -6.036 -11.797 1.00 62.22 94 ALA A O 1
ATOM 715 N N . GLN A 1 95 ? 16.828 -5.139 -13.712 1.00 67.38 95 GLN A N 1
ATOM 716 C CA . GLN A 1 95 ? 16.755 -6.400 -14.458 1.00 67.38 95 GLN A CA 1
ATOM 717 C C . GLN A 1 95 ? 18.143 -7.047 -14.615 1.00 67.38 95 GLN A C 1
ATOM 719 O O . GLN A 1 95 ? 18.299 -8.264 -14.438 1.00 67.38 95 GLN A O 1
ATOM 724 N N . ARG A 1 96 ? 19.174 -6.241 -14.912 1.00 69.94 96 ARG A N 1
ATOM 725 C CA . ARG A 1 96 ? 20.569 -6.702 -15.032 1.00 69.94 96 ARG A CA 1
ATOM 726 C C . ARG A 1 96 ? 21.114 -7.214 -13.699 1.00 69.94 96 ARG A C 1
ATOM 728 O O . ARG A 1 96 ? 21.700 -8.296 -13.665 1.00 69.94 96 ARG A O 1
ATOM 735 N N . GLU A 1 97 ? 20.888 -6.495 -12.602 1.00 73.88 97 GLU A N 1
ATOM 736 C CA . GLU A 1 97 ? 21.355 -6.887 -11.264 1.00 73.88 97 GLU A CA 1
ATOM 737 C C . GLU A 1 97 ? 20.665 -8.174 -10.778 1.00 73.88 97 GLU A C 1
ATOM 739 O O . GLU A 1 97 ? 21.320 -9.072 -10.236 1.00 73.88 97 GLU A O 1
ATOM 744 N N . PHE A 1 98 ? 19.361 -8.320 -11.034 1.00 78.31 98 PHE A N 1
ATOM 745 C CA . PHE A 1 98 ? 18.625 -9.552 -10.746 1.00 78.31 98 PHE A CA 1
ATOM 746 C C . PHE A 1 98 ? 19.167 -10.738 -11.554 1.00 78.31 98 PHE A C 1
ATOM 748 O O . PHE A 1 98 ? 19.470 -11.793 -10.987 1.00 78.31 98 PHE A O 1
ATOM 755 N N . SER A 1 99 ? 19.358 -10.549 -12.862 1.00 81.81 99 SER A N 1
ATOM 756 C CA . SER A 1 99 ? 19.891 -11.578 -13.764 1.00 81.81 99 SER A CA 1
ATOM 757 C C . SER A 1 99 ? 21.294 -12.026 -13.347 1.00 81.81 99 SER A C 1
ATOM 759 O O . SER A 1 99 ? 21.583 -13.225 -13.314 1.00 81.81 99 SER A O 1
ATOM 761 N N . ARG A 1 100 ? 22.150 -11.080 -12.940 1.00 89.31 100 ARG A N 1
ATOM 762 C CA . ARG A 1 100 ? 23.497 -11.351 -12.422 1.00 89.31 100 ARG A CA 1
ATOM 763 C C . ARG A 1 100 ? 23.460 -12.240 -11.178 1.00 89.31 100 ARG A C 1
ATOM 765 O O . ARG A 1 100 ? 24.096 -13.292 -11.160 1.00 89.31 100 ARG A O 1
ATOM 772 N N . ARG A 1 101 ? 22.658 -11.874 -10.172 1.00 81.25 101 ARG A N 1
ATOM 773 C CA . ARG A 1 101 ? 22.531 -12.644 -8.919 1.00 81.25 101 ARG A CA 1
ATOM 774 C C . ARG A 1 101 ? 21.952 -14.040 -9.139 1.00 81.25 101 ARG A C 1
ATOM 776 O O . ARG A 1 101 ? 22.351 -14.980 -8.450 1.00 81.25 101 ARG A O 1
ATOM 783 N N . MET A 1 102 ? 21.030 -14.194 -10.091 1.00 86.00 102 MET A N 1
ATOM 784 C CA . MET A 1 102 ? 20.473 -15.504 -10.434 1.00 86.00 102 MET A CA 1
ATOM 785 C C . MET A 1 102 ? 21.532 -16.407 -11.079 1.00 86.00 102 MET A C 1
ATOM 787 O O . MET A 1 102 ? 21.717 -17.546 -10.651 1.00 86.00 102 MET A O 1
ATOM 791 N N . ASN A 1 103 ? 22.288 -15.883 -12.045 1.00 86.12 103 ASN A N 1
ATOM 792 C CA . ASN A 1 103 ? 23.350 -16.632 -12.719 1.00 86.12 103 ASN A CA 1
ATOM 793 C C . ASN A 1 103 ? 24.466 -17.059 -11.757 1.00 86.12 103 ASN A C 1
ATOM 795 O O . ASN A 1 103 ? 24.909 -18.207 -11.801 1.00 86.12 103 ASN A O 1
ATOM 799 N N . GLU A 1 104 ? 24.872 -16.185 -10.835 1.00 86.56 104 GLU A N 1
ATOM 800 C CA . GLU A 1 104 ? 25.834 -16.534 -9.783 1.00 86.56 104 GLU A CA 1
ATOM 801 C C . GLU A 1 104 ? 25.316 -17.669 -8.887 1.00 86.56 104 GLU A C 1
ATOM 803 O O . GLU A 1 104 ? 26.055 -18.599 -8.556 1.00 86.56 104 GLU A O 1
ATOM 808 N N . ARG A 1 105 ? 24.031 -17.632 -8.517 1.00 82.38 105 ARG A N 1
ATOM 809 C CA . ARG A 1 105 ? 23.408 -18.667 -7.685 1.00 82.38 105 ARG A CA 1
ATOM 810 C C . ARG A 1 105 ? 23.270 -20.002 -8.422 1.00 82.38 105 ARG A C 1
ATOM 812 O O . ARG A 1 105 ? 23.524 -21.042 -7.821 1.00 82.38 105 ARG A O 1
ATOM 819 N N . LEU A 1 106 ? 22.915 -19.983 -9.708 1.00 83.31 106 LEU A N 1
ATOM 820 C CA . LEU A 1 106 ? 22.853 -21.177 -10.560 1.00 83.31 106 LEU A CA 1
ATOM 821 C C . LEU A 1 106 ? 24.228 -21.820 -10.762 1.00 83.31 106 LEU A C 1
ATOM 823 O O . LEU A 1 106 ? 24.335 -23.043 -10.726 1.00 83.31 106 LEU A O 1
ATOM 827 N N . SER A 1 107 ? 25.270 -21.006 -10.933 1.00 81.00 107 SER A N 1
ATOM 828 C CA . SER A 1 107 ? 26.652 -21.478 -11.075 1.00 81.00 107 SER A CA 1
ATOM 829 C C . SER A 1 107 ? 27.130 -22.235 -9.826 1.00 81.00 107 SER A C 1
ATOM 831 O O . SER A 1 107 ? 27.682 -23.329 -9.934 1.00 81.00 107 SER A O 1
ATOM 833 N N . ARG A 1 108 ? 26.804 -21.728 -8.626 1.00 81.00 108 ARG A N 1
ATOM 834 C CA . ARG A 1 108 ? 27.139 -22.385 -7.345 1.00 81.00 108 ARG A CA 1
ATOM 835 C C . ARG A 1 108 ? 26.415 -23.709 -7.098 1.00 81.00 108 ARG A C 1
ATOM 837 O O . ARG A 1 108 ? 26.897 -24.498 -6.304 1.00 81.00 108 ARG A O 1
ATOM 844 N N . LEU A 1 109 ? 25.253 -23.928 -7.712 1.00 78.25 109 LEU A N 1
ATOM 845 C CA . LEU A 1 109 ? 24.475 -25.167 -7.563 1.00 78.25 109 LEU A CA 1
ATOM 846 C C . LEU A 1 109 ? 24.881 -26.259 -8.563 1.00 78.25 109 LEU A C 1
ATOM 848 O O . LEU A 1 109 ? 24.495 -27.411 -8.389 1.00 78.25 109 LEU A O 1
ATOM 852 N N . ARG A 1 110 ? 25.594 -25.890 -9.633 1.00 68.12 110 ARG A N 1
ATOM 853 C CA . ARG A 1 110 ? 26.081 -26.807 -10.677 1.00 68.12 110 ARG A CA 1
ATOM 854 C C . ARG A 1 110 ? 27.550 -27.212 -10.500 1.00 68.12 110 ARG A C 1
ATOM 856 O O . ARG A 1 110 ? 28.032 -28.011 -11.299 1.00 68.12 110 ARG A O 1
ATOM 863 N N . SER A 1 111 ? 28.228 -26.638 -9.507 1.00 51.16 111 SER A N 1
ATOM 864 C CA . SER A 1 111 ? 29.601 -26.962 -9.094 1.00 51.16 111 SER A CA 1
ATOM 865 C C . SER A 1 111 ? 29.560 -27.841 -7.851 1.00 51.16 111 SER A C 1
ATOM 867 O O . SER A 1 111 ? 30.419 -28.737 -7.743 1.00 51.16 111 SER A O 1
#

Radius of gyration: 17.56 Å; chains: 1; bounding box: 43×44×45 Å

Secondary structure (DSSP, 8-state):
-----HHHHHHHHHHHHHHHHHT--HHHHHHHHHHH-HHHHHHHHHHHHHHHSS--HHHHHHHTT-S-HHHHHHHHHHTT-PPPPPPTTSHHHHHHHHHHHHHHHHHHHH-

Sequence (111 aa):
MIAMNRQSIADERVIAELCAMGDLSRSEAVALVQQKGLDALRVKVGAFLYARTPMTSGDAAVRVGLRNRGLLLRYLDDHQIPPASEDDDDSEMAQREFSRRMNERLSRLRS

Foldseek 3Di:
DDPPDPLNVLQVQLLVLVCVPPVDDSVVSVVCCVPVPLLVSLLVSLLVCQLADQDDLVVSCVSNVRPDSVSNVVVCVVVVRDGHDDPPPCPVVVVVVVVVVVVVVVVVVVD